Protein AF-A0A831NXT8-F1 (afdb_monomer_lite)

Structure (mmCIF, N/CA/C/O backbone):
data_AF-A0A831NXT8-F1
#
_entry.id   AF-A0A831NXT8-F1
#
loop_
_atom_site.group_PDB
_atom_site.id
_atom_site.type_symbol
_atom_site.label_atom_id
_atom_site.label_alt_id
_atom_site.label_comp_id
_atom_site.label_asym_id
_atom_site.label_entity_id
_atom_site.label_seq_id
_atom_site.pdbx_PDB_ins_code
_atom_site.Cartn_x
_atom_site.Cartn_y
_atom_site.Cartn_z
_atom_site.occupancy
_atom_site.B_iso_or_equiv
_atom_site.auth_seq_id
_atom_site.auth_comp_id
_atom_site.auth_asym_id
_atom_site.auth_atom_id
_atom_site.pdbx_PDB_model_num
ATOM 1 N N . MET A 1 1 ? 9.971 25.162 -27.810 1.00 64.19 1 MET A N 1
ATOM 2 C CA . MET A 1 1 ? 10.060 23.693 -27.975 1.00 64.19 1 MET A CA 1
ATOM 3 C C . MET A 1 1 ? 9.610 23.035 -26.676 1.00 64.19 1 MET A C 1
ATOM 5 O O . MET A 1 1 ? 10.135 23.401 -25.633 1.00 64.19 1 MET A O 1
ATOM 9 N N . ARG A 1 2 ? 8.602 22.153 -26.693 1.00 82.00 2 ARG A N 1
ATOM 10 C CA . ARG A 1 2 ? 8.063 21.529 -25.469 1.00 82.00 2 ARG A CA 1
ATOM 11 C C . ARG A 1 2 ? 8.678 20.134 -25.312 1.00 82.00 2 ARG A C 1
ATOM 13 O O . ARG A 1 2 ? 8.351 19.245 -26.086 1.00 82.00 2 ARG A O 1
ATOM 20 N N . LEU A 1 3 ? 9.592 19.973 -24.348 1.00 91.12 3 LEU A N 1
ATOM 21 C CA . LEU A 1 3 ? 10.344 18.726 -24.116 1.00 91.12 3 LEU A CA 1
ATOM 22 C C . LEU A 1 3 ? 9.453 17.581 -23.603 1.00 91.12 3 LEU A C 1
ATOM 24 O O . LEU A 1 3 ? 9.669 16.422 -23.939 1.00 91.12 3 LEU A O 1
ATOM 28 N N . PHE A 1 4 ? 8.426 17.906 -22.815 1.00 94.19 4 PHE A N 1
ATOM 29 C CA . PHE A 1 4 ? 7.516 16.925 -22.230 1.00 94.19 4 PHE A CA 1
ATOM 30 C C . PHE A 1 4 ? 6.113 17.062 -22.812 1.00 94.19 4 PHE A C 1
ATOM 32 O O . PHE A 1 4 ? 5.516 18.141 -22.776 1.00 94.19 4 PHE A O 1
ATOM 39 N N . ARG A 1 5 ? 5.565 15.941 -23.293 1.00 93.00 5 ARG A N 1
ATOM 40 C CA . ARG A 1 5 ? 4.141 15.835 -23.637 1.00 93.00 5 ARG A CA 1
ATOM 41 C C . ARG A 1 5 ? 3.270 15.771 -22.382 1.00 93.00 5 ARG A C 1
ATOM 43 O O . ARG A 1 5 ? 2.216 16.392 -22.350 1.00 93.00 5 ARG A O 1
ATOM 50 N N . ASP A 1 6 ? 3.720 15.032 -21.370 1.00 92.94 6 ASP A N 1
ATOM 51 C CA . ASP A 1 6 ? 3.027 14.851 -20.095 1.00 92.94 6 ASP A CA 1
ATOM 52 C C . ASP A 1 6 ? 4.048 14.551 -18.987 1.00 92.94 6 ASP A C 1
ATOM 54 O O . ASP A 1 6 ? 4.656 13.480 -18.961 1.00 92.94 6 ASP A O 1
ATOM 58 N N . VAL A 1 7 ? 4.251 15.517 -18.088 1.00 92.19 7 VAL A N 1
ATOM 59 C CA . VAL A 1 7 ? 5.182 15.403 -16.951 1.00 92.19 7 VAL A CA 1
ATOM 60 C C . VAL A 1 7 ? 4.622 14.478 -15.864 1.00 92.19 7 VAL A C 1
ATOM 62 O O . VAL A 1 7 ? 5.391 13.875 -15.119 1.00 92.19 7 VAL A O 1
ATOM 65 N N . GLY A 1 8 ? 3.299 14.293 -15.800 1.00 91.56 8 GLY A N 1
ATOM 66 C CA . GLY A 1 8 ? 2.647 13.452 -14.796 1.00 91.56 8 GLY A CA 1
ATOM 67 C C . GLY A 1 8 ? 3.093 11.990 -14.859 1.00 91.56 8 GLY A C 1
ATOM 68 O O . GLY A 1 8 ? 3.169 11.331 -13.825 1.00 91.56 8 GLY A O 1
ATOM 69 N N . LYS A 1 9 ? 3.497 11.504 -16.040 1.00 90.62 9 LYS A N 1
ATOM 70 C CA . LYS A 1 9 ? 4.032 10.142 -16.233 1.00 90.62 9 LYS A CA 1
ATOM 71 C C . LYS A 1 9 ? 5.379 9.892 -15.553 1.00 90.62 9 LYS A C 1
ATOM 73 O O . LYS A 1 9 ? 5.771 8.739 -15.407 1.00 90.62 9 LYS A O 1
ATOM 78 N N . LEU A 1 10 ? 6.083 10.952 -15.155 1.00 90.75 10 LEU A N 1
ATOM 79 C CA . LEU A 1 10 ? 7.339 10.875 -14.406 1.00 90.75 10 LEU A CA 1
ATOM 80 C C . LEU A 1 10 ? 7.119 10.922 -12.887 1.00 90.75 10 LEU A C 1
ATOM 82 O O . LEU A 1 10 ? 8.076 10.796 -12.126 1.00 90.75 10 LEU A O 1
ATOM 86 N N . SER A 1 11 ? 5.874 11.103 -12.436 1.00 89.31 11 SER A N 1
ATOM 87 C CA . SER A 1 11 ? 5.536 11.049 -11.016 1.00 89.31 11 SER A CA 1
ATOM 88 C C . SER A 1 11 ? 5.834 9.667 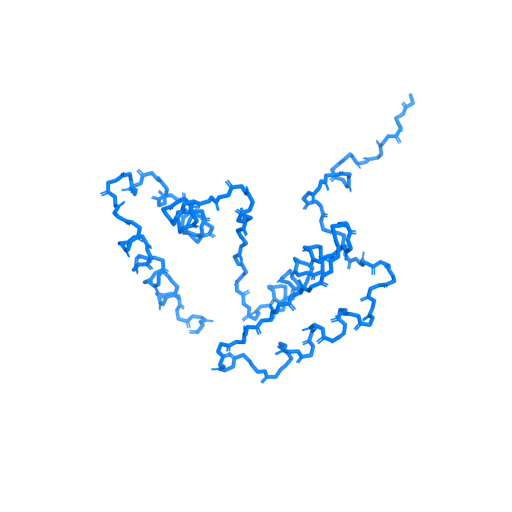-10.443 1.00 89.31 11 SER A C 1
ATOM 90 O O . SER A 1 11 ? 5.518 8.645 -11.049 1.00 89.31 11 SER A O 1
ATOM 92 N N . THR A 1 12 ? 6.362 9.621 -9.222 1.00 81.88 12 THR A N 1
ATOM 93 C CA . THR A 1 12 ? 6.562 8.365 -8.484 1.00 81.88 12 THR A CA 1
ATOM 94 C C . THR A 1 12 ? 5.251 7.660 -8.132 1.00 81.88 12 THR A C 1
ATOM 96 O O . THR A 1 12 ? 5.260 6.463 -7.850 1.00 81.88 12 THR A O 1
ATOM 99 N N . SER A 1 13 ? 4.129 8.383 -8.180 1.00 84.00 13 SER A N 1
ATOM 100 C CA . SER A 1 13 ? 2.780 7.841 -7.991 1.00 84.00 13 SER A CA 1
ATOM 101 C C . SER A 1 13 ? 2.127 7.386 -9.299 1.00 84.00 13 SER A C 1
ATOM 103 O O . SER A 1 13 ? 1.019 6.852 -9.269 1.00 84.00 13 SER A O 1
ATOM 105 N N . TYR A 1 14 ? 2.765 7.607 -10.455 1.00 89.81 14 TYR A N 1
ATOM 106 C CA . TYR A 1 14 ? 2.226 7.147 -11.730 1.00 89.81 14 TYR A CA 1
ATOM 107 C C . TYR A 1 14 ? 2.340 5.626 -11.837 1.00 89.81 14 TYR A C 1
ATOM 109 O O . TYR A 1 14 ? 3.417 5.045 -11.700 1.00 89.81 14 TYR A O 1
ATOM 117 N N . ILE A 1 15 ? 1.212 4.980 -12.124 1.00 88.94 15 ILE A N 1
ATOM 118 C CA . ILE A 1 15 ? 1.144 3.541 -12.365 1.00 88.94 15 ILE A CA 1
ATOM 119 C C . ILE A 1 15 ? 0.888 3.345 -13.863 1.00 88.94 15 ILE A C 1
ATOM 121 O O . ILE A 1 15 ? -0.219 3.643 -14.331 1.00 88.94 15 ILE A O 1
ATOM 125 N N . PRO A 1 16 ? 1.882 2.876 -14.638 1.00 89.94 16 PRO A N 1
ATOM 126 C CA . PRO A 1 16 ? 1.683 2.603 -16.053 1.00 89.94 16 PRO A CA 1
ATOM 127 C C . PRO A 1 16 ? 0.716 1.423 -16.245 1.00 89.94 16 PRO A C 1
ATOM 129 O O . PRO A 1 16 ? 0.632 0.552 -15.382 1.00 89.94 16 PRO A O 1
ATOM 132 N N . PRO A 1 17 ? 0.019 1.344 -17.392 1.00 88.12 17 PRO A N 1
ATOM 133 C CA . PRO A 1 17 ? -0.877 0.224 -17.697 1.00 88.12 17 PRO A CA 1
ATOM 134 C C . PRO A 1 17 ? -0.139 -1.110 -17.903 1.00 88.12 17 PRO A C 1
ATOM 136 O O . PRO A 1 17 ? -0.761 -2.164 -17.897 1.00 88.12 17 PRO A O 1
ATOM 139 N N . MET A 1 18 ? 1.180 -1.072 -18.100 1.00 90.25 18 MET A N 1
ATOM 140 C CA . MET A 1 18 ? 2.029 -2.243 -18.287 1.00 90.25 18 MET A CA 1
ATOM 141 C C . MET A 1 18 ? 3.373 -2.012 -17.596 1.00 90.25 18 MET A C 1
ATOM 143 O O . MET A 1 18 ? 3.911 -0.904 -17.633 1.00 90.25 18 MET A O 1
ATOM 147 N N . LEU A 1 19 ? 3.928 -3.071 -17.003 1.00 91.75 19 LEU A N 1
ATOM 148 C CA . LEU A 1 19 ? 5.267 -3.083 -16.419 1.00 91.75 19 LEU A CA 1
ATOM 149 C C . LEU A 1 19 ? 6.164 -4.020 -17.242 1.00 91.75 19 LEU A C 1
ATOM 151 O O . LEU A 1 19 ? 6.043 -5.239 -17.106 1.00 91.75 19 LEU A O 1
ATOM 155 N N . PRO A 1 20 ? 7.053 -3.481 -18.096 1.00 90.31 20 PRO A N 1
ATOM 156 C CA . PRO A 1 20 ? 7.959 -4.298 -18.895 1.00 90.31 20 PRO A CA 1
ATOM 157 C C . PRO A 1 20 ? 8.797 -5.242 -18.026 1.00 90.31 20 PRO A C 1
ATOM 159 O O . PRO A 1 20 ? 9.234 -4.870 -16.934 1.00 90.31 20 PRO A O 1
ATOM 162 N N . HIS A 1 21 ? 9.038 -6.458 -18.523 1.00 91.38 21 HIS A N 1
ATOM 163 C CA . HIS A 1 21 ? 9.852 -7.492 -17.863 1.00 91.38 21 HIS A CA 1
ATOM 164 C C . HIS A 1 21 ? 9.309 -7.979 -16.508 1.00 91.38 21 HIS A C 1
ATOM 166 O O . HIS A 1 21 ? 10.040 -8.597 -15.732 1.00 91.38 21 HIS A O 1
ATOM 172 N N . ARG A 1 22 ? 8.033 -7.705 -16.205 1.00 92.69 22 ARG A N 1
ATOM 173 C CA . ARG A 1 22 ? 7.361 -8.124 -14.962 1.00 92.69 22 ARG A CA 1
ATOM 174 C C . ARG A 1 22 ? 6.243 -9.129 -15.178 1.00 92.69 22 ARG A C 1
ATOM 176 O O . ARG A 1 22 ? 5.539 -9.475 -14.234 1.00 92.69 22 ARG A O 1
ATOM 183 N N . ASP A 1 23 ? 6.095 -9.637 -16.396 1.00 91.31 23 ASP A N 1
ATOM 184 C CA . ASP A 1 23 ? 4.981 -10.497 -16.781 1.00 91.31 23 ASP A CA 1
ATOM 185 C C . ASP A 1 23 ? 4.898 -11.762 -15.927 1.00 91.31 23 ASP A C 1
ATOM 187 O O . ASP A 1 23 ? 3.812 -12.149 -15.504 1.00 91.31 23 ASP A O 1
ATOM 191 N N . LYS A 1 24 ? 6.039 -12.395 -15.622 1.00 92.88 24 LYS A N 1
ATOM 192 C CA . LYS A 1 24 ? 6.067 -13.605 -14.789 1.00 92.88 24 LYS A CA 1
ATOM 193 C C . LYS A 1 24 ? 5.607 -13.309 -13.359 1.00 92.88 24 LYS A C 1
ATOM 195 O O . LYS A 1 24 ? 4.731 -14.008 -12.862 1.00 92.88 24 LYS A O 1
ATOM 200 N N . GLN A 1 25 ? 6.148 -12.262 -12.735 1.00 93.62 25 GLN A N 1
ATOM 201 C CA . GLN A 1 25 ? 5.802 -11.876 -11.364 1.00 93.62 25 GLN A CA 1
ATOM 202 C C . GLN A 1 25 ? 4.348 -11.411 -11.261 1.00 93.62 25 GLN A C 1
ATOM 204 O O . GLN A 1 25 ? 3.669 -11.748 -10.301 1.00 93.62 25 GLN A O 1
ATOM 209 N N . LEU A 1 26 ? 3.846 -10.671 -12.254 1.00 94.12 26 LEU A N 1
ATOM 210 C CA . LEU A 1 26 ? 2.446 -10.250 -12.291 1.00 94.12 26 LEU A CA 1
ATOM 211 C C . LEU A 1 26 ? 1.502 -11.437 -12.486 1.00 94.12 26 LEU A C 1
ATOM 213 O O . LEU A 1 26 ? 0.459 -11.481 -11.844 1.00 94.12 26 LEU A O 1
ATOM 217 N N . ARG A 1 27 ? 1.850 -12.414 -13.334 1.00 93.88 27 ARG A N 1
ATOM 218 C CA . ARG A 1 27 ? 1.062 -13.651 -13.470 1.00 93.88 27 ARG A CA 1
ATOM 219 C C . ARG A 1 27 ? 0.997 -14.432 -12.160 1.00 93.88 27 ARG A C 1
ATOM 221 O O . ARG A 1 27 ? -0.084 -14.857 -11.772 1.00 93.88 27 ARG A O 1
ATOM 228 N N . GLU A 1 28 ? 2.128 -14.585 -11.478 1.00 92.94 28 GLU A N 1
ATOM 229 C CA . GLU A 1 28 ? 2.190 -15.248 -10.174 1.00 92.94 28 GLU A CA 1
ATOM 230 C C . GLU A 1 28 ? 1.365 -14.489 -9.130 1.00 92.94 28 GLU A C 1
ATOM 232 O O . GLU A 1 28 ? 0.487 -15.072 -8.499 1.00 92.94 28 GLU A O 1
ATOM 237 N N . LEU A 1 29 ? 1.546 -13.170 -9.034 1.00 92.56 29 LEU A N 1
ATOM 238 C CA . LEU A 1 29 ? 0.794 -12.330 -8.109 1.00 92.56 29 LEU A CA 1
ATOM 239 C C . LEU A 1 29 ? -0.721 -12.407 -8.366 1.00 92.56 29 LEU A C 1
ATOM 241 O O . LEU A 1 29 ? -1.488 -12.586 -7.427 1.00 92.56 29 LEU A O 1
ATOM 245 N N . ARG A 1 30 ? -1.158 -12.344 -9.631 1.00 91.69 30 ARG A N 1
ATOM 246 C CA . ARG A 1 30 ? -2.572 -12.494 -10.026 1.00 91.69 30 ARG A CA 1
ATOM 247 C C . ARG A 1 30 ? -3.149 -13.856 -9.645 1.00 91.69 30 ARG A C 1
ATOM 249 O O . ARG A 1 30 ? -4.334 -13.937 -9.325 1.00 91.69 30 ARG A O 1
ATOM 256 N N . SER A 1 31 ? -2.341 -14.918 -9.665 1.00 90.62 31 SER A N 1
ATOM 257 C CA . SER A 1 31 ? -2.820 -16.272 -9.366 1.00 90.62 31 SER A CA 1
ATOM 258 C C . SER A 1 31 ? -3.401 -16.389 -7.951 1.00 90.62 31 SER A C 1
ATOM 260 O O . SER A 1 31 ? -4.444 -17.025 -7.790 1.00 90.62 31 SER A O 1
ATOM 262 N N . PHE A 1 32 ? -2.839 -15.669 -6.969 1.00 88.50 32 PHE A N 1
ATOM 263 C CA . PHE A 1 32 ? -3.347 -15.627 -5.590 1.00 88.50 32 PHE A CA 1
ATOM 264 C C . PHE A 1 32 ? -4.768 -15.045 -5.481 1.00 88.50 32 PHE A C 1
ATOM 266 O O . PHE A 1 32 ? -5.531 -15.441 -4.605 1.00 88.50 32 PHE A O 1
ATOM 273 N N . PHE A 1 33 ? -5.167 -14.161 -6.402 1.00 85.38 33 PHE A N 1
ATOM 274 C CA . PHE A 1 33 ? -6.459 -13.455 -6.362 1.00 85.38 33 PHE A CA 1
ATOM 275 C C . PHE A 1 33 ? -7.478 -13.976 -7.387 1.00 85.38 33 PHE A C 1
ATOM 277 O O . PHE A 1 33 ? -8.601 -13.482 -7.464 1.00 85.38 33 PHE A O 1
ATOM 284 N N . SER A 1 34 ? -7.107 -14.978 -8.189 1.00 75.75 34 SER A N 1
ATOM 285 C CA . SER A 1 34 ? -7.948 -15.497 -9.275 1.00 75.75 34 SER A CA 1
ATOM 286 C C . SER A 1 34 ? -9.120 -16.369 -8.800 1.00 75.75 34 SER A C 1
ATOM 288 O O . SER A 1 34 ? -10.151 -16.392 -9.471 1.00 75.75 34 SER A O 1
ATOM 290 N N . PHE A 1 35 ? -8.985 -17.037 -7.645 1.00 62.91 35 PHE A N 1
ATOM 291 C CA . PHE A 1 35 ? -9.946 -18.043 -7.160 1.00 62.91 35 PHE A CA 1
ATOM 292 C C . PHE A 1 35 ? -10.213 -18.002 -5.639 1.00 62.91 35 PHE A C 1
ATOM 294 O O . PHE A 1 35 ? -11.128 -18.658 -5.162 1.00 62.91 35 PHE A O 1
ATOM 301 N N . ARG A 1 36 ? -9.427 -17.255 -4.847 1.00 60.75 36 ARG A N 1
ATOM 302 C CA . ARG A 1 36 ? -9.393 -17.374 -3.372 1.00 60.75 36 ARG A CA 1
ATOM 303 C C . ARG A 1 36 ? -9.742 -16.087 -2.622 1.00 60.75 36 ARG A C 1
ATOM 305 O O . ARG A 1 36 ? -9.100 -15.771 -1.628 1.00 60.75 36 ARG A O 1
ATOM 312 N N . MET A 1 37 ? -10.745 -15.339 -3.079 1.00 67.88 37 MET A N 1
ATOM 313 C CA . MET A 1 37 ? -11.205 -14.160 -2.324 1.00 67.88 37 MET A CA 1
ATOM 314 C C . MET A 1 37 ? -12.196 -14.491 -1.198 1.00 67.88 37 MET A C 1
ATOM 316 O O . MET A 1 37 ? -12.561 -13.598 -0.446 1.00 67.88 37 MET A O 1
ATOM 320 N N . GLU A 1 38 ? -12.601 -15.755 -1.039 1.00 70.25 38 GLU A N 1
ATOM 321 C CA . GLU A 1 38 ? -13.484 -16.182 0.062 1.00 70.25 38 GLU A CA 1
ATOM 322 C C . GLU A 1 38 ? -12.812 -16.100 1.443 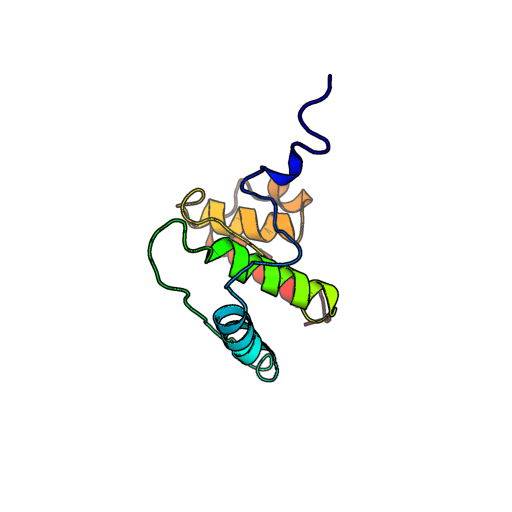1.00 70.25 38 GLU A C 1
ATOM 324 O O . GLU 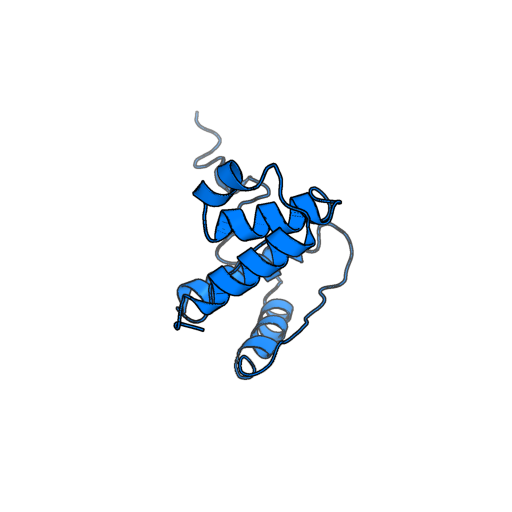A 1 38 ? -13.493 -16.009 2.460 1.00 70.25 38 GLU A O 1
ATOM 329 N N . PHE A 1 39 ? -11.475 -16.093 1.490 1.00 76.81 39 PHE A N 1
ATOM 330 C CA . PHE A 1 39 ? -10.703 -15.986 2.726 1.00 76.81 39 PHE A CA 1
ATOM 331 C C . PHE A 1 39 ? -9.632 -14.896 2.612 1.00 76.81 39 PHE A C 1
ATOM 333 O O . PHE A 1 39 ? -9.090 -14.688 1.523 1.00 76.81 39 PHE A O 1
ATOM 340 N N . PRO A 1 40 ? -9.252 -14.240 3.725 1.00 82.56 40 PRO A N 1
ATOM 341 C CA . PRO A 1 40 ? -8.148 -13.289 3.726 1.00 82.56 40 PRO A CA 1
ATOM 342 C C . PRO A 1 40 ? -6.849 -13.925 3.207 1.00 82.56 40 PRO A C 1
ATOM 344 O O . PRO A 1 40 ? -6.305 -14.852 3.806 1.00 82.56 40 PRO A O 1
ATOM 347 N N . GLN A 1 41 ? -6.343 -13.414 2.086 1.00 84.69 41 GLN A N 1
ATOM 348 C CA . GLN A 1 41 ? -5.044 -13.779 1.521 1.00 84.69 41 GLN A CA 1
ATOM 349 C C . GLN A 1 41 ? -4.012 -12.728 1.944 1.00 84.69 41 GLN A C 1
ATOM 351 O O . GLN A 1 41 ? -4.202 -11.536 1.704 1.00 84.69 41 GLN A O 1
ATOM 356 N N . VAL A 1 42 ? -2.896 -13.159 2.535 1.00 90.06 42 VAL A N 1
ATOM 357 C CA . VAL A 1 42 ? -1.757 -12.278 2.830 1.00 90.06 42 VAL A CA 1
ATOM 358 C C . VAL A 1 42 ? -0.625 -12.620 1.871 1.00 90.06 42 VAL A C 1
ATOM 360 O O . VAL A 1 42 ? -0.130 -13.743 1.870 1.00 90.06 42 VAL A O 1
ATOM 363 N N . VAL A 1 43 ? -0.216 -11.646 1.057 1.00 92.56 43 VAL A N 1
ATOM 364 C CA . VAL A 1 43 ? 0.885 -11.793 0.098 1.00 92.56 43 VAL A CA 1
ATOM 365 C C . VAL A 1 43 ? 1.982 -10.791 0.431 1.00 92.56 43 VAL A C 1
ATOM 367 O O . VAL A 1 43 ? 1.735 -9.587 0.500 1.00 92.56 43 VAL A O 1
ATOM 370 N N . GLN A 1 44 ? 3.205 -11.286 0.603 1.00 94.94 44 GLN A N 1
ATOM 371 C CA . GLN A 1 44 ? 4.390 -10.469 0.844 1.00 94.94 44 GLN A CA 1
ATOM 372 C C . GLN A 1 44 ? 5.272 -10.448 -0.406 1.00 94.94 44 GLN A C 1
ATOM 374 O O . GLN A 1 44 ? 5.657 -11.489 -0.930 1.00 94.94 44 GLN A O 1
ATOM 379 N N . LEU A 1 45 ? 5.593 -9.246 -0.890 1.00 95.00 45 LEU A N 1
ATOM 380 C CA . LEU A 1 45 ? 6.525 -9.048 -1.998 1.00 95.00 45 LEU A CA 1
ATOM 381 C C . LEU A 1 45 ? 7.898 -8.666 -1.445 1.00 95.00 45 LEU A C 1
ATOM 383 O O . LEU A 1 45 ? 8.043 -7.613 -0.821 1.00 95.00 45 LEU A O 1
ATOM 387 N N . GLU A 1 46 ? 8.916 -9.473 -1.733 1.00 95.50 46 GLU A N 1
ATOM 388 C CA . GLU A 1 46 ? 10.283 -9.261 -1.248 1.00 95.50 46 GLU A CA 1
ATOM 389 C C . GLU A 1 46 ? 11.258 -8.897 -2.370 1.00 95.50 46 GLU A C 1
ATOM 391 O O . GLU A 1 46 ? 11.059 -9.215 -3.542 1.00 95.50 46 GLU A O 1
ATOM 396 N N . GLY A 1 47 ? 12.313 -8.160 -2.015 1.00 94.69 47 GLY A N 1
ATOM 397 C CA . GLY A 1 47 ? 13.371 -7.747 -2.939 1.00 94.69 47 GLY A CA 1
ATOM 398 C C . GLY A 1 47 ? 13.888 -6.334 -2.673 1.00 94.69 47 GLY A C 1
ATOM 399 O O . GLY A 1 47 ? 13.265 -5.546 -1.957 1.00 94.69 47 GLY A O 1
ATOM 400 N N . ALA A 1 48 ? 15.007 -5.973 -3.301 1.00 95.69 48 ALA A N 1
ATOM 401 C CA . ALA A 1 48 ? 15.676 -4.680 -3.115 1.00 95.69 48 ALA A CA 1
ATOM 402 C C . ALA A 1 48 ? 14.807 -3.463 -3.503 1.00 95.69 48 ALA A C 1
ATOM 404 O O . ALA A 1 48 ? 13.795 -3.590 -4.201 1.00 95.69 48 ALA A O 1
ATOM 405 N N . ALA A 1 49 ? 15.178 -2.259 -3.062 1.00 92.06 49 ALA A N 1
ATOM 406 C CA . ALA A 1 49 ? 14.511 -1.022 -3.483 1.00 92.06 49 ALA A CA 1
ATOM 407 C C . ALA A 1 49 ? 14.574 -0.839 -5.014 1.00 92.06 49 ALA A C 1
ATOM 409 O O . ALA A 1 49 ? 15.499 -1.309 -5.664 1.00 92.06 49 ALA A O 1
ATOM 410 N N . GLY A 1 50 ? 13.558 -0.206 -5.609 1.00 88.38 50 GLY A N 1
ATOM 411 C CA . GLY A 1 50 ? 13.507 0.021 -7.064 1.00 88.38 50 GLY A CA 1
ATOM 412 C C . GLY A 1 50 ? 13.108 -1.196 -7.911 1.00 88.38 50 GLY A C 1
ATOM 413 O O . GLY A 1 50 ? 12.844 -1.055 -9.097 1.00 88.38 50 GLY A O 1
ATOM 414 N N . THR A 1 51 ? 12.943 -2.379 -7.317 1.00 92.44 51 THR A N 1
ATOM 415 C CA . THR A 1 51 ? 12.502 -3.602 -8.019 1.00 92.44 51 THR A CA 1
ATOM 416 C C . THR A 1 51 ? 10.997 -3.636 -8.328 1.00 92.44 51 THR A C 1
ATOM 418 O O . THR A 1 51 ? 10.415 -4.707 -8.405 1.00 92.44 51 THR A O 1
ATOM 421 N N . GLY A 1 52 ? 10.304 -2.502 -8.444 1.00 91.62 52 GLY A N 1
ATOM 422 C CA . GLY A 1 52 ? 8.916 -2.469 -8.932 1.00 91.62 52 GLY A CA 1
ATOM 423 C C . GLY A 1 52 ? 7.855 -3.180 -8.075 1.00 91.62 52 GLY A C 1
ATOM 424 O O . GLY A 1 52 ? 6.756 -3.416 -8.571 1.00 91.62 52 GLY A O 1
ATOM 425 N N . LYS A 1 53 ? 8.142 -3.518 -6.808 1.00 95.00 53 LYS A N 1
ATOM 426 C CA . LYS A 1 53 ? 7.180 -4.174 -5.896 1.00 95.00 53 LYS A CA 1
ATOM 427 C C . LYS A 1 53 ? 5.897 -3.359 -5.739 1.00 95.00 53 LYS A C 1
ATOM 429 O O . LYS A 1 53 ? 4.820 -3.849 -6.049 1.00 95.00 53 LYS A O 1
ATOM 434 N N . THR A 1 54 ? 6.040 -2.090 -5.352 1.00 93.94 54 THR A N 1
ATOM 435 C CA . THR A 1 54 ? 4.921 -1.153 -5.178 1.00 93.94 54 THR A CA 1
ATOM 436 C C . THR A 1 54 ? 4.147 -0.943 -6.479 1.00 93.94 54 THR A C 1
ATOM 438 O O . THR A 1 54 ? 2.924 -0.983 -6.478 1.00 93.94 54 THR A O 1
ATOM 441 N N . SER A 1 55 ? 4.840 -0.780 -7.609 1.00 94.00 55 SER A N 1
ATOM 442 C CA . SER A 1 55 ? 4.182 -0.625 -8.911 1.00 94.00 55 SER A CA 1
ATOM 443 C C . SER A 1 55 ? 3.385 -1.873 -9.299 1.00 94.00 55 SER A C 1
ATOM 445 O O . SER A 1 55 ? 2.284 -1.745 -9.818 1.00 94.00 55 SER A O 1
ATOM 447 N N . SER A 1 56 ? 3.909 -3.070 -9.012 1.00 94.88 56 SER A N 1
ATOM 448 C CA . SER A 1 56 ? 3.236 -4.339 -9.323 1.00 94.88 56 SER A CA 1
ATOM 449 C C . SER A 1 56 ? 1.991 -4.549 -8.457 1.00 94.88 56 SER A C 1
ATOM 451 O O . SER A 1 56 ? 0.945 -4.918 -8.983 1.00 94.88 56 SER A O 1
ATOM 453 N N . SER A 1 57 ? 2.074 -4.264 -7.151 1.00 94.31 57 SER A N 1
ATOM 454 C CA . SER A 1 57 ? 0.921 -4.368 -6.248 1.00 94.31 57 SER A CA 1
ATOM 455 C C . SER A 1 57 ? -0.173 -3.359 -6.594 1.00 94.31 57 SER A C 1
ATOM 457 O O . SER A 1 57 ? -1.347 -3.709 -6.597 1.00 94.31 57 SER A O 1
ATOM 459 N N . LEU A 1 58 ? 0.203 -2.119 -6.925 1.00 94.12 58 LEU A N 1
ATOM 460 C CA . LEU A 1 58 ? -0.757 -1.079 -7.294 1.00 94.12 58 LEU A CA 1
ATOM 461 C C . LEU A 1 58 ? -1.394 -1.322 -8.669 1.00 94.12 58 LEU A C 1
ATOM 463 O O . LEU A 1 58 ? -2.569 -1.016 -8.855 1.00 94.12 58 LEU A O 1
ATOM 467 N N . LEU A 1 59 ? -0.649 -1.891 -9.623 1.00 94.25 59 LEU A N 1
ATOM 468 C CA . LEU A 1 59 ? -1.217 -2.294 -10.909 1.00 94.25 59 LEU A CA 1
ATOM 469 C C . LEU A 1 59 ? -2.262 -3.399 -10.722 1.00 94.25 59 LEU A C 1
ATOM 471 O O . LEU A 1 59 ? -3.366 -3.264 -11.238 1.00 94.25 59 LEU A O 1
ATOM 475 N N . LEU A 1 60 ? -1.956 -4.438 -9.936 1.00 92.50 60 LEU A N 1
ATOM 476 C CA . LEU A 1 60 ? -2.935 -5.481 -9.624 1.00 92.50 60 LEU A CA 1
ATOM 477 C C . LEU A 1 60 ? -4.168 -4.910 -8.908 1.00 92.50 60 LEU A C 1
ATOM 479 O O . LEU A 1 60 ? -5.289 -5.241 -9.275 1.00 92.50 60 LEU A O 1
ATOM 483 N N . ALA A 1 61 ? -3.972 -4.046 -7.909 1.00 92.31 61 ALA A N 1
ATOM 484 C CA . ALA A 1 61 ? -5.067 -3.387 -7.199 1.00 92.31 61 ALA A CA 1
ATOM 485 C C . ALA A 1 61 ? -6.014 -2.664 -8.174 1.00 92.31 61 ALA A C 1
ATOM 487 O O . ALA A 1 61 ? -7.225 -2.872 -8.140 1.00 92.31 61 ALA A O 1
ATOM 488 N N . LYS A 1 62 ? -5.447 -1.904 -9.119 1.00 91.94 62 LYS A N 1
ATOM 489 C CA . LYS A 1 62 ? -6.204 -1.219 -10.173 1.00 91.94 62 LYS A CA 1
ATOM 490 C C . LYS A 1 62 ? -6.935 -2.189 -11.109 1.00 91.94 62 LYS A C 1
ATOM 492 O O . LYS A 1 62 ? -8.050 -1.901 -11.530 1.00 91.94 62 LYS A O 1
ATOM 497 N N . GLU A 1 63 ? -6.324 -3.323 -11.451 1.00 91.50 63 GLU A N 1
ATOM 498 C CA . GLU A 1 63 ? -6.959 -4.370 -12.267 1.00 91.50 63 GLU A CA 1
ATOM 499 C C . GLU A 1 63 ? -8.158 -5.008 -11.547 1.00 91.50 63 GLU A C 1
ATOM 501 O O . GLU A 1 63 ? -9.205 -5.210 -12.163 1.00 91.50 63 GLU A O 1
ATOM 506 N N . LEU A 1 64 ? -8.032 -5.290 -10.247 1.00 89.50 64 LEU A N 1
ATOM 507 C CA . LEU A 1 64 ? -9.109 -5.857 -9.427 1.00 89.50 64 LEU A CA 1
ATOM 508 C C . LEU A 1 64 ? -10.274 -4.875 -9.243 1.00 89.50 64 LEU A C 1
ATOM 510 O O . LEU A 1 64 ? -11.434 -5.280 -9.352 1.00 89.50 64 LEU A O 1
ATOM 514 N N . GLU A 1 65 ? -9.973 -3.590 -9.036 1.00 89.69 65 GLU A N 1
ATOM 515 C CA . GLU A 1 65 ? -10.981 -2.524 -8.992 1.00 89.69 65 G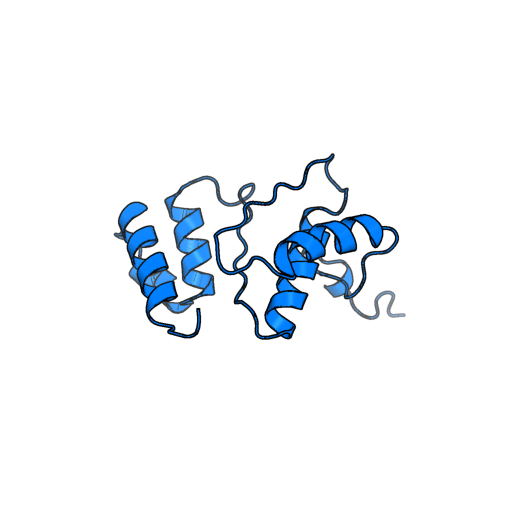LU A CA 1
ATOM 516 C C . GLU A 1 65 ? -11.705 -2.371 -10.333 1.00 89.69 65 GLU A C 1
ATOM 518 O O . GLU A 1 65 ? -12.933 -2.320 -10.372 1.00 89.69 65 GLU A O 1
ATOM 523 N N . ALA A 1 66 ? -10.965 -2.353 -11.448 1.00 90.25 66 ALA A N 1
ATOM 524 C CA . ALA A 1 66 ? -11.544 -2.245 -12.788 1.00 90.25 66 ALA A CA 1
ATOM 525 C C . ALA A 1 66 ? -12.432 -3.446 -13.149 1.00 90.25 66 ALA A C 1
ATOM 527 O O . ALA A 1 66 ? -13.402 -3.296 -13.889 1.00 90.25 66 ALA A O 1
ATOM 528 N N . ALA A 1 67 ? -12.133 -4.628 -12.605 1.00 87.88 67 ALA A N 1
ATOM 529 C CA . ALA A 1 67 ? -12.972 -5.815 -12.735 1.00 87.88 67 ALA A CA 1
ATOM 530 C C . ALA A 1 67 ? -14.230 -5.781 -11.839 1.00 87.88 67 ALA A C 1
ATOM 532 O O . ALA A 1 67 ? -14.999 -6.742 -11.848 1.00 87.88 67 ALA A O 1
ATOM 533 N N . GLY A 1 68 ? -14.429 -4.719 -11.047 1.00 82.19 68 GLY A N 1
ATOM 534 C CA . GLY A 1 68 ? -15.554 -4.574 -10.121 1.00 82.19 68 GLY A CA 1
ATOM 535 C C . GLY A 1 68 ? -15.521 -5.562 -8.956 1.00 82.19 68 GLY A C 1
ATOM 536 O O . GLY A 1 68 ? -16.556 -5.826 -8.354 1.00 82.19 68 GLY A O 1
ATOM 537 N N . ARG A 1 69 ? -14.352 -6.149 -8.667 1.00 69.62 69 ARG A N 1
ATOM 538 C CA . ARG A 1 69 ? -14.216 -7.244 -7.699 1.00 69.62 69 ARG A CA 1
ATOM 539 C C . ARG A 1 69 ? -13.970 -6.754 -6.278 1.00 69.62 69 ARG A C 1
ATOM 541 O O . ARG A 1 69 ? -14.406 -7.409 -5.339 1.00 69.62 69 ARG A O 1
ATOM 548 N N . THR A 1 70 ? -13.236 -5.653 -6.115 1.00 81.25 70 THR A N 1
ATOM 549 C CA . THR A 1 70 ? -12.835 -5.126 -4.802 1.00 81.25 70 THR A CA 1
ATOM 550 C C . THR A 1 70 ? -12.690 -3.604 -4.852 1.00 81.25 70 THR A C 1
ATOM 552 O O . THR A 1 70 ? -12.524 -3.034 -5.929 1.00 81.25 70 THR A O 1
ATOM 555 N N . LYS A 1 71 ? -12.688 -2.945 -3.688 1.00 85.56 71 LYS A N 1
ATOM 556 C CA . LYS A 1 71 ? -12.071 -1.622 -3.511 1.00 85.56 71 LYS A CA 1
ATOM 557 C C . LYS A 1 71 ? -10.687 -1.815 -2.908 1.00 85.56 71 LYS A C 1
ATOM 559 O O . LYS A 1 71 ? -10.516 -2.627 -2.000 1.00 85.56 71 LYS A O 1
ATOM 564 N N . SER A 1 72 ? -9.701 -1.088 -3.411 1.00 90.06 72 SER A N 1
ATOM 565 C CA . SER A 1 72 ? -8.324 -1.168 -2.943 1.00 90.06 72 SER A CA 1
ATOM 566 C C . SER A 1 72 ? -7.995 0.022 -2.053 1.00 90.06 72 SER A C 1
ATOM 568 O O . SER A 1 72 ? -8.325 1.165 -2.356 1.00 90.06 72 SER A O 1
ATOM 570 N N . LEU A 1 73 ? -7.315 -0.249 -0.942 1.00 92.94 73 LEU A N 1
ATOM 571 C CA . LEU A 1 73 ? -6.812 0.773 -0.028 1.00 92.94 73 LEU A CA 1
ATOM 572 C C . LEU A 1 73 ? -5.293 0.664 0.027 1.00 92.94 73 LEU A C 1
ATOM 574 O O . LEU A 1 73 ? -4.744 -0.436 0.115 1.00 92.94 73 LEU A O 1
ATOM 578 N N . TYR A 1 74 ? -4.607 1.801 -0.010 1.00 93.88 74 TYR A N 1
ATOM 579 C CA . TYR A 1 74 ? -3.149 1.845 -0.001 1.00 93.88 74 TYR A CA 1
ATOM 580 C C . TYR A 1 74 ? -2.630 2.726 1.128 1.00 93.88 74 TYR A C 1
ATOM 582 O O . TYR A 1 74 ? -3.071 3.856 1.316 1.00 93.88 74 TYR A O 1
ATOM 590 N N . VAL A 1 75 ? -1.626 2.240 1.855 1.00 94.38 75 VAL A N 1
ATOM 591 C CA . VAL A 1 75 ? -0.922 3.037 2.859 1.00 94.38 75 VAL A CA 1
ATOM 592 C C . VAL A 1 75 ? 0.580 2.810 2.760 1.00 94.38 75 VAL A C 1
ATOM 594 O O . VAL A 1 75 ? 1.070 1.682 2.759 1.00 94.38 75 VAL A O 1
ATOM 597 N N . ASN A 1 76 ? 1.339 3.903 2.686 1.00 92.69 76 ASN A N 1
ATOM 598 C CA . ASN A 1 76 ? 2.793 3.845 2.702 1.00 92.69 76 ASN A CA 1
ATOM 599 C C . ASN A 1 76 ? 3.309 3.924 4.143 1.00 92.69 76 ASN A C 1
ATOM 601 O O . ASN A 1 76 ? 3.423 5.010 4.714 1.00 92.69 76 ASN A O 1
ATOM 605 N N . LEU A 1 77 ? 3.687 2.780 4.709 1.00 93.44 77 LEU A N 1
AT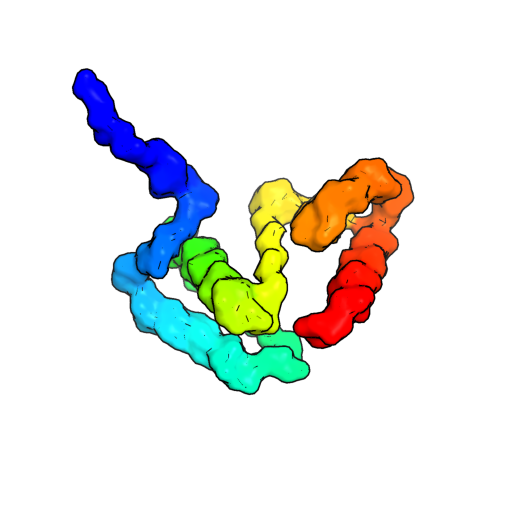OM 606 C CA . LEU A 1 77 ? 4.187 2.694 6.086 1.00 93.44 77 LEU A CA 1
ATOM 607 C C . LEU A 1 77 ? 5.558 3.369 6.299 1.00 93.44 77 LEU A C 1
ATOM 609 O O . LEU A 1 77 ? 5.948 3.627 7.437 1.00 93.44 77 LEU A O 1
ATOM 613 N N . LYS A 1 78 ? 6.293 3.717 5.229 1.00 90.06 78 LYS A N 1
ATOM 614 C CA . LYS A 1 78 ? 7.500 4.560 5.339 1.00 90.06 78 LYS A CA 1
ATOM 615 C C . LYS A 1 78 ? 7.143 6.007 5.700 1.00 90.06 78 LYS A C 1
ATOM 617 O O . LYS A 1 78 ? 7.925 6.670 6.379 1.00 90.06 78 LYS A O 1
ATOM 622 N N . VAL A 1 79 ? 5.979 6.481 5.247 1.00 90.00 79 VAL A N 1
ATOM 623 C CA . VAL A 1 79 ? 5.448 7.828 5.517 1.00 90.00 79 VAL A CA 1
ATOM 624 C C . VAL A 1 79 ? 4.645 7.828 6.819 1.00 90.00 79 VAL A C 1
ATOM 626 O O . VAL A 1 79 ? 4.884 8.648 7.703 1.00 90.00 79 VAL A O 1
ATOM 629 N N . TYR A 1 80 ? 3.733 6.867 6.972 1.00 90.62 80 TYR A N 1
ATOM 630 C CA . TYR A 1 80 ? 2.838 6.752 8.121 1.00 90.62 80 TYR A CA 1
ATOM 631 C C . TYR A 1 80 ? 3.351 5.705 9.110 1.00 90.62 80 TYR A C 1
ATOM 633 O O . TYR A 1 80 ? 3.237 4.507 8.873 1.00 90.62 80 TYR A O 1
ATOM 641 N N . ARG A 1 81 ? 3.918 6.156 10.237 1.00 90.12 81 ARG A N 1
ATOM 642 C CA . ARG A 1 81 ? 4.618 5.271 11.193 1.00 90.12 81 ARG A CA 1
ATOM 643 C C . ARG A 1 81 ? 3.858 4.994 12.492 1.00 90.12 81 ARG A C 1
ATOM 645 O O . ARG A 1 81 ? 4.259 4.117 13.247 1.00 90.12 81 ARG A O 1
ATOM 652 N N . LYS A 1 82 ? 2.786 5.742 12.782 1.00 93.25 82 LYS A N 1
ATOM 653 C CA . LYS A 1 82 ? 1.954 5.554 13.987 1.00 93.25 82 LYS A CA 1
ATOM 654 C C . LYS A 1 82 ? 0.613 4.930 13.604 1.00 93.25 82 LYS A C 1
ATOM 656 O O . LYS A 1 82 ? 0.037 5.325 12.594 1.00 93.25 82 LYS A O 1
ATOM 661 N N . LYS A 1 83 ? 0.080 4.034 14.443 1.00 92.62 83 LYS A N 1
ATOM 662 C CA . LYS A 1 83 ? -1.226 3.375 14.226 1.00 92.62 83 LYS A CA 1
ATOM 663 C C . LYS A 1 83 ? -2.331 4.374 13.872 1.00 92.62 83 LYS A C 1
ATOM 665 O O . LYS A 1 83 ? -2.992 4.208 12.857 1.00 92.62 83 LYS A O 1
ATOM 670 N N . PHE A 1 84 ? -2.435 5.459 14.647 1.00 92.31 84 PHE A N 1
ATOM 671 C CA . PHE A 1 84 ? -3.399 6.538 14.409 1.00 92.31 84 PHE A CA 1
ATOM 672 C C . PHE A 1 84 ? -3.365 7.049 12.962 1.00 92.31 84 PHE A C 1
ATOM 674 O O . PHE A 1 84 ? -4.389 7.068 12.291 1.00 92.31 84 PHE A O 1
ATOM 681 N N . VAL A 1 85 ? -2.184 7.429 12.457 1.00 91.62 85 VAL A N 1
ATOM 682 C CA . VAL A 1 85 ? -2.074 8.012 11.111 1.00 91.62 85 VAL A CA 1
ATOM 683 C C . VAL A 1 85 ? -2.295 6.978 10.009 1.00 91.62 85 VAL A C 1
ATOM 685 O O . VAL A 1 85 ? -2.821 7.332 8.963 1.00 91.62 85 VAL A O 1
ATOM 688 N N . VAL A 1 86 ? -1.943 5.710 10.247 1.00 94.38 86 VAL A N 1
ATOM 689 C CA . VAL A 1 86 ? -2.209 4.609 9.308 1.00 94.38 86 VAL A CA 1
ATOM 690 C C . VAL A 1 86 ? -3.711 4.374 9.180 1.00 94.38 86 VAL A C 1
ATOM 692 O O . VAL A 1 86 ? -4.238 4.384 8.072 1.00 94.38 86 VAL A O 1
ATOM 695 N N . TYR A 1 87 ? -4.413 4.207 10.301 1.00 93.50 87 TYR A N 1
ATOM 696 C CA . TYR A 1 87 ? -5.849 3.932 10.289 1.00 93.50 87 TYR A CA 1
ATOM 697 C C . TYR A 1 87 ? -6.650 5.127 9.772 1.00 93.50 87 TYR A C 1
ATOM 699 O O . TYR A 1 87 ? -7.567 4.942 8.977 1.00 93.50 87 TYR A O 1
ATOM 707 N N . LYS A 1 88 ? -6.251 6.351 10.138 1.00 91.50 88 LYS A N 1
ATOM 708 C CA . LYS A 1 88 ? -6.844 7.583 9.605 1.00 91.50 88 LYS A CA 1
ATOM 709 C C . LYS A 1 88 ? -6.686 7.674 8.086 1.00 91.50 88 LYS A C 1
ATOM 711 O O . LYS A 1 88 ? -7.675 7.899 7.401 1.00 91.50 88 LYS A O 1
ATOM 716 N N . ALA A 1 89 ? -5.486 7.419 7.555 1.00 92.44 89 ALA A N 1
ATOM 717 C CA . ALA A 1 89 ? -5.234 7.457 6.112 1.00 92.44 89 ALA A CA 1
ATOM 718 C C . ALA A 1 89 ? -6.025 6.392 5.331 1.00 92.44 89 ALA A C 1
ATOM 720 O O . ALA A 1 89 ? -6.395 6.622 4.181 1.00 92.44 89 ALA A O 1
ATOM 721 N N . LEU A 1 90 ? -6.277 5.223 5.930 1.00 93.50 90 LEU A N 1
ATOM 722 C CA . LEU A 1 90 ? -7.123 4.187 5.329 1.00 93.50 90 LEU A CA 1
ATOM 723 C C . LEU A 1 90 ? -8.601 4.588 5.350 1.00 93.50 90 LEU A C 1
ATOM 725 O O . LEU A 1 90 ? -9.293 4.424 4.350 1.00 93.50 90 LEU A O 1
ATOM 729 N N . LEU A 1 91 ? -9.079 5.142 6.465 1.00 91.75 91 LEU A N 1
ATOM 730 C CA . LEU A 1 91 ? -10.467 5.571 6.596 1.00 91.75 91 LEU A CA 1
ATOM 731 C C . LEU A 1 91 ? -10.794 6.749 5.670 1.00 91.75 91 LEU A C 1
ATOM 733 O O . LEU A 1 91 ? -11.832 6.724 5.023 1.00 91.75 91 LEU A O 1
ATOM 737 N N . GLU A 1 92 ? -9.890 7.715 5.503 1.00 91.19 92 GLU A N 1
ATOM 738 C CA . GLU A 1 9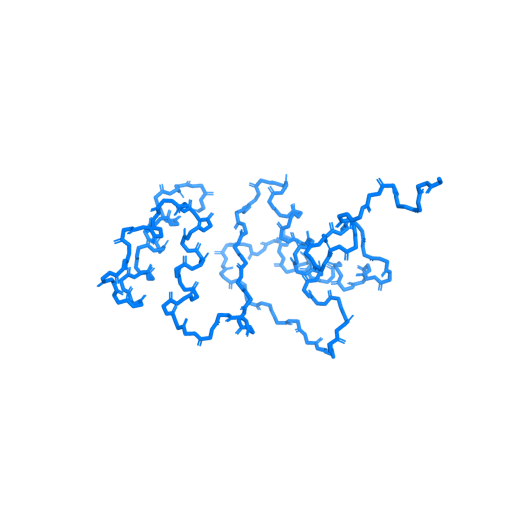2 ? -10.064 8.845 4.571 1.00 91.19 92 GLU A CA 1
ATOM 739 C C . GLU A 1 92 ? -10.182 8.408 3.094 1.00 91.19 92 GLU A C 1
ATOM 741 O O . GLU A 1 92 ? -10.761 9.123 2.282 1.00 91.19 92 GLU A O 1
ATOM 746 N N . GLN A 1 93 ? -9.690 7.217 2.728 1.00 91.88 93 GLN A N 1
ATOM 747 C CA . GLN A 1 93 ? -9.893 6.639 1.387 1.00 91.88 93 GLN A CA 1
ATOM 748 C C . GLN A 1 93 ? -11.296 6.029 1.200 1.00 91.88 93 GLN A C 1
ATOM 750 O O . GLN A 1 93 ? -11.738 5.781 0.071 1.00 91.88 93 GLN A O 1
ATOM 755 N N . ILE A 1 94 ? -12.012 5.758 2.293 1.00 89.56 94 ILE A N 1
ATOM 756 C CA . ILE A 1 94 ? -13.389 5.249 2.276 1.00 89.56 94 ILE A CA 1
ATOM 757 C C . ILE A 1 94 ? -14.379 6.390 2.494 1.00 89.56 94 ILE A C 1
ATOM 759 O O . ILE A 1 94 ? -15.311 6.534 1.710 1.00 89.56 94 ILE A O 1
ATOM 763 N N . GLU A 1 95 ? -14.132 7.209 3.512 1.00 89.00 95 GLU A N 1
ATOM 764 C CA . GLU A 1 95 ? -14.938 8.347 3.938 1.00 89.00 95 GLU A CA 1
ATOM 765 C C . GLU A 1 95 ? -14.039 9.598 4.005 1.00 89.00 95 GLU A C 1
ATOM 767 O O . GLU A 1 95 ? -13.473 9.892 5.062 1.00 89.00 95 GLU A O 1
ATOM 772 N N . PRO A 1 96 ? -13.885 10.356 2.901 1.00 86.19 96 PRO A N 1
ATOM 773 C CA . PRO A 1 96 ? -12.990 11.520 2.849 1.00 86.19 96 PRO A CA 1
ATOM 774 C C . PRO A 1 96 ? -13.254 12.563 3.944 1.00 86.19 96 PRO A C 1
ATOM 776 O O . PRO A 1 96 ? -12.320 13.139 4.501 1.00 86.19 96 PRO A O 1
ATOM 779 N N . GLU A 1 97 ? -14.522 12.746 4.314 1.00 82.38 97 GLU A N 1
ATOM 780 C CA . GLU A 1 97 ? -14.951 13.710 5.335 1.00 82.38 97 GLU A CA 1
ATOM 781 C C . GLU A 1 97 ? -14.674 13.245 6.776 1.00 82.38 97 GLU A C 1
ATOM 783 O O . GLU A 1 97 ? -14.647 14.054 7.708 1.00 82.38 97 GLU A O 1
ATOM 788 N N . ALA A 1 98 ? -14.416 11.949 6.992 1.00 77.38 98 ALA A N 1
ATOM 789 C CA . ALA A 1 98 ? -14.197 11.401 8.329 1.00 77.38 98 ALA A CA 1
ATOM 790 C C . ALA A 1 98 ? -12.930 11.981 8.986 1.00 77.38 98 ALA A C 1
ATOM 792 O O . ALA A 1 98 ? -12.878 12.164 10.204 1.00 77.38 98 ALA A O 1
ATOM 793 N N . GLY A 1 99 ? -11.931 12.372 8.187 1.00 66.94 99 GLY A N 1
ATOM 794 C CA . GLY A 1 99 ? -10.674 12.958 8.661 1.00 66.94 99 GLY A CA 1
ATOM 795 C C . GLY A 1 99 ? -10.828 14.215 9.528 1.00 66.94 99 GLY A C 1
ATOM 796 O O . GLY A 1 99 ? -9.948 14.498 10.351 1.00 66.94 99 GLY A O 1
ATOM 797 N N . LEU A 1 100 ? -11.941 14.944 9.379 1.00 64.19 100 LEU A N 1
ATOM 798 C CA . LEU A 1 100 ? -12.268 16.145 10.154 1.00 64.19 100 LEU A CA 1
ATOM 799 C C . LEU A 1 100 ? -12.883 15.818 11.525 1.00 64.19 100 LEU A C 1
ATOM 801 O O . LEU A 1 100 ? -12.615 16.529 12.493 1.00 64.19 100 LEU A O 1
ATOM 805 N N . ALA A 1 101 ? -13.638 14.721 11.629 1.00 66.69 101 ALA A N 1
ATOM 806 C CA . ALA A 1 101 ? -14.375 14.327 12.833 1.00 66.69 101 ALA A CA 1
ATOM 807 C C . ALA A 1 101 ? -13.540 13.516 13.848 1.00 66.69 101 ALA A C 1
ATOM 809 O O . ALA A 1 101 ? -13.924 13.375 15.006 1.00 66.69 101 ALA A O 1
ATOM 810 N N . ILE A 1 102 ? -12.381 12.995 13.435 1.00 69.88 102 ILE A N 1
ATOM 811 C CA . ILE A 1 102 ? -11.650 11.933 14.154 1.00 69.88 102 ILE A CA 1
ATOM 812 C C . ILE A 1 102 ? -10.593 12.443 15.156 1.00 69.88 102 ILE A C 1
ATOM 814 O O . ILE A 1 102 ? -9.937 11.657 15.833 1.00 69.88 102 ILE A O 1
ATOM 818 N N . ARG A 1 103 ? -10.405 13.760 15.313 1.00 67.69 103 ARG A N 1
ATOM 819 C CA . ARG A 1 103 ? -9.271 14.316 16.092 1.00 67.69 103 ARG A CA 1
ATOM 820 C C . ARG A 1 103 ? -9.165 13.825 17.547 1.00 67.69 103 ARG A C 1
ATOM 822 O O . ARG A 1 103 ? -8.059 13.831 18.077 1.00 67.69 103 ARG A O 1
ATOM 829 N N . SER A 1 104 ? -10.267 13.389 18.156 1.00 81.06 104 SER A N 1
ATOM 830 C CA . SER A 1 104 ? -10.322 12.923 19.552 1.00 81.06 104 SER A CA 1
ATOM 831 C C . SER A 1 104 ? -10.340 11.399 19.714 1.00 81.06 104 SER A C 1
ATOM 833 O O . SER A 1 104 ? -10.455 10.918 20.835 1.00 81.06 104 SER A O 1
ATOM 835 N N . TYR A 1 105 ? -10.260 10.643 18.619 1.00 85.88 105 TYR A N 1
ATOM 836 C CA . TYR A 1 105 ? -10.375 9.188 18.645 1.00 85.88 105 TYR A CA 1
ATOM 837 C C . TYR A 1 105 ? -9.020 8.545 18.952 1.00 85.88 105 TYR A C 1
ATOM 839 O O . TYR A 1 105 ? -7.971 8.953 18.441 1.00 85.88 105 TYR A O 1
ATOM 847 N N . SER A 1 106 ? -9.053 7.476 19.735 1.00 91.88 106 SER A N 1
ATOM 848 C CA . SER A 1 106 ? -7.961 6.515 19.850 1.00 91.88 106 SER A CA 1
ATOM 849 C C . SER A 1 106 ? -7.749 5.752 18.530 1.00 91.88 106 SER A C 1
ATOM 851 O O . SER A 1 106 ? -8.670 5.629 17.716 1.00 91.88 106 SER A O 1
ATOM 853 N N . PRO A 1 107 ? -6.549 5.196 18.280 1.00 92.44 107 PRO A N 1
ATOM 854 C CA . PRO A 1 107 ? -6.323 4.322 17.128 1.00 92.44 107 PRO A CA 1
ATOM 855 C C . PRO A 1 107 ? -7.332 3.165 17.039 1.00 92.44 107 PRO A C 1
ATOM 857 O O . PRO A 1 107 ? -7.774 2.810 15.950 1.00 92.44 107 PRO A O 1
ATOM 860 N N . GLU A 1 108 ? -7.703 2.582 18.172 1.00 94.38 108 GLU A N 1
ATOM 861 C CA . GLU A 1 108 ? -8.629 1.459 18.271 1.00 94.38 108 GLU A CA 1
ATOM 862 C C . GLU A 1 108 ? -10.047 1.857 17.834 1.00 94.38 108 GLU A C 1
ATOM 864 O O . GLU A 1 108 ? -10.679 1.126 17.072 1.00 94.38 108 GLU A O 1
ATOM 869 N N . GLU A 1 109 ? -10.524 3.043 18.221 1.00 92.75 109 GLU A N 1
ATOM 870 C CA . GLU A 1 109 ? -11.824 3.555 17.770 1.00 92.75 109 GLU A CA 1
ATOM 871 C C . GLU A 1 109 ? -11.838 3.834 16.264 1.00 92.75 109 GLU A C 1
ATOM 873 O O . GLU A 1 109 ? -12.823 3.522 15.594 1.00 92.75 109 GLU A O 1
ATOM 878 N N . ILE A 1 110 ? -10.736 4.348 15.704 1.00 93.06 110 ILE A N 1
ATOM 879 C CA . ILE A 1 110 ? -10.605 4.542 14.250 1.00 93.06 110 ILE A CA 1
ATOM 880 C C . ILE A 1 110 ? -10.649 3.200 13.524 1.00 93.06 110 ILE A C 1
ATOM 882 O O . ILE A 1 110 ? -11.305 3.087 12.492 1.00 93.06 110 ILE A O 1
ATOM 886 N N . LEU A 1 111 ? -9.981 2.172 14.055 1.00 92.50 111 LEU A N 1
ATOM 887 C CA . LEU A 1 111 ? -10.019 0.831 13.476 1.00 92.50 111 LEU A CA 1
ATOM 888 C C . LEU A 1 111 ? -11.437 0.245 13.517 1.00 92.50 111 LEU A C 1
ATOM 890 O O . LEU A 1 111 ? -11.899 -0.305 12.522 1.00 92.50 111 LEU A O 1
ATOM 894 N N . ILE A 1 112 ? -12.151 0.389 14.636 1.00 92.25 112 ILE A N 1
ATOM 895 C CA . ILE A 1 112 ? -13.547 -0.057 14.743 1.00 92.25 112 ILE A CA 1
ATOM 896 C C . ILE A 1 112 ? -14.428 0.690 13.736 1.00 92.25 112 ILE A C 1
ATOM 898 O O . ILE A 1 112 ? -15.262 0.068 13.077 1.00 92.25 112 ILE A O 1
ATOM 902 N N . HIS A 1 113 ? -14.245 2.005 13.589 1.00 90.81 113 HIS A N 1
ATOM 903 C CA . HIS A 1 113 ? -14.973 2.798 12.597 1.00 90.81 113 HIS A CA 1
ATOM 904 C C . HIS A 1 113 ? -14.665 2.324 11.176 1.00 90.81 113 HIS A C 1
ATOM 906 O O . HIS A 1 113 ? -15.591 2.045 10.426 1.00 90.81 113 HIS A O 1
ATOM 912 N N . LEU A 1 114 ? -13.388 2.123 10.844 1.00 90.25 114 LEU A N 1
ATOM 913 C CA . LEU A 1 114 ? -12.942 1.573 9.563 1.00 90.25 114 LEU A CA 1
ATOM 914 C C . LEU A 1 114 ? -13.643 0.244 9.237 1.00 90.25 114 LEU A C 1
ATOM 916 O O . LEU A 1 114 ? -14.196 0.088 8.151 1.00 90.25 114 LEU A O 1
ATOM 920 N N . LEU A 1 115 ? -13.676 -0.696 10.186 1.00 89.81 115 LEU A N 1
ATOM 921 C CA . LEU A 1 115 ? -14.345 -1.992 10.011 1.00 89.81 115 LEU A CA 1
ATOM 922 C C . LEU A 1 115 ? -15.867 -1.849 9.834 1.00 89.81 115 LEU A C 1
ATOM 924 O O . LEU A 1 115 ? -16.478 -2.571 9.045 1.00 89.81 115 LEU A O 1
ATOM 928 N N . ARG A 1 116 ? -16.496 -0.896 10.531 1.00 89.38 116 ARG A N 1
ATOM 929 C CA . ARG A 1 116 ? -17.926 -0.584 10.360 1.00 89.38 116 ARG A CA 1
ATOM 930 C C . ARG A 1 116 ? -18.222 0.021 8.989 1.00 89.38 116 ARG A C 1
ATOM 932 O O . ARG A 1 116 ? -19.227 -0.334 8.381 1.00 89.38 116 ARG A O 1
ATOM 939 N N . SER A 1 117 ? -17.362 0.902 8.489 1.00 87.25 117 SER A N 1
ATOM 940 C CA . SER A 1 117 ? -17.504 1.483 7.150 1.00 87.25 117 SER A CA 1
ATOM 941 C C . SER A 1 117 ? -17.374 0.415 6.063 1.00 87.25 117 SER A C 1
ATOM 943 O O . SER A 1 117 ? -18.165 0.407 5.126 1.00 87.25 117 SER A O 1
ATOM 945 N N . LEU A 1 118 ? -16.454 -0.541 6.231 1.00 83.44 118 LEU A N 1
ATOM 946 C CA . LEU A 1 118 ? -16.281 -1.665 5.302 1.00 83.44 118 LEU A CA 1
ATOM 947 C C . LEU A 1 118 ? -17.472 -2.640 5.288 1.00 83.44 118 LEU A C 1
ATOM 949 O O . LEU A 1 118 ? -17.756 -3.223 4.252 1.00 83.44 118 LEU A O 1
ATOM 953 N N . THR A 1 119 ? -18.175 -2.809 6.412 1.00 79.50 119 THR A N 1
ATOM 954 C CA . THR A 1 119 ? -19.309 -3.752 6.537 1.00 79.50 119 THR A CA 1
ATOM 955 C C . THR A 1 119 ? -20.671 -3.144 6.188 1.00 79.50 119 THR A C 1
ATOM 957 O O . THR A 1 119 ? -21.609 -3.878 5.876 1.00 79.50 119 THR A O 1
ATOM 960 N N . LYS A 1 120 ? -20.814 -1.812 6.234 1.00 71.81 120 LYS A N 1
ATOM 961 C CA . LYS A 1 120 ? -22.040 -1.113 5.802 1.00 71.81 120 LYS A CA 1
ATOM 962 C C . LYS A 1 120 ? -22.282 -1.241 4.300 1.00 71.81 120 LYS A C 1
ATOM 964 O O . LYS A 1 120 ? -23.432 -1.374 3.880 1.00 71.81 120 LYS A O 1
ATOM 969 N N . ASP A 1 121 ? -21.215 -1.234 3.508 1.00 60.97 121 ASP A N 1
ATOM 970 C CA . ASP A 1 121 ? -21.279 -1.592 2.096 1.00 60.97 121 ASP A CA 1
ATOM 971 C C . ASP A 1 121 ? -21.435 -3.114 1.987 1.00 60.97 121 ASP A C 1
ATOM 973 O O . ASP A 1 121 ? -20.457 -3.851 1.949 1.00 60.97 121 ASP A O 1
ATOM 977 N N . ARG A 1 122 ? -22.680 -3.607 1.890 1.00 47.84 122 ARG A N 1
ATOM 978 C CA . ARG A 1 122 ? -23.019 -5.024 1.605 1.00 47.84 122 ARG A CA 1
ATOM 979 C C . ARG A 1 122 ? -22.565 -5.508 0.208 1.00 47.84 122 ARG A C 1
ATOM 981 O O . ARG A 1 122 ? -23.202 -6.371 -0.390 1.00 47.84 122 ARG A O 1
ATOM 988 N N . ARG A 1 123 ? -21.527 -4.895 -0.362 1.00 47.09 123 ARG A N 1
ATOM 989 C CA . ARG A 1 123 ? -20.911 -5.243 -1.650 1.00 47.09 123 ARG A CA 1
ATOM 990 C C . ARG A 1 123 ? -19.649 -6.098 -1.490 1.00 47.09 123 ARG A C 1
ATOM 992 O O . ARG A 1 123 ? -19.026 -6.401 -2.504 1.00 47.09 123 ARG A O 1
ATOM 999 N N . TYR A 1 124 ? -19.299 -6.476 -0.261 1.00 43.28 124 TYR A N 1
ATOM 1000 C CA . TYR A 1 124 ? -18.177 -7.352 0.074 1.00 43.28 124 TYR A CA 1
ATOM 1001 C C . TYR A 1 124 ? -18.636 -8.475 0.996 1.00 43.28 124 TYR A C 1
ATOM 1003 O O . TYR A 1 124 ? -19.491 -8.196 1.871 1.00 43.28 124 TYR A O 1
#

Radius of gyration: 17.2 Å; chains: 1; bounding box: 39×42×48 Å

Foldseek 3Di:
DDPDPDCVCVDPPDQDLDDPPCVVVLVVVVVQVVPPPVDDDDDDDDDDPPPCPVSSVVSVQVVCVVVVNDHDFDDDCVVVVDLQSRLLSRVCVQVVVVNVVCPPPDSVVSVVVSVVSVVVPPSD

Sequence (124 aa):
MRLFRDVGKLSTSYIPPMLPHRDKQLRELRSFFSFRMEFPQVVQLEGAAGTGKTSSSLLLAKELEAAGRTKSLYVNLKVYRKKFVVYKALLEQIEPEAGLAIRSYSPEEILIHLLRSLTKDRRY

pLDDT: mean 86.72, std 10.54, range [43.28, 95.69]

Secondary structure (DSSP, 8-state):
--S-S-GGGGSTT---S--TT-HHHHHHHHHHHSS-TTS---------TTSSHHHHHHHHHHHHHHTTS-------TTT--SHHHHHHHHHHTT-TTHHHH-TT--HHHHHHHHHHHHHHSTT-